Protein AF-A0A638HVL3-F1 (afdb_monomer_lite)

Structure (mmCIF, N/CA/C/O backbone):
data_AF-A0A638HVL3-F1
#
_entry.id   AF-A0A638HVL3-F1
#
loop_
_atom_site.group_PDB
_atom_site.id
_atom_site.type_symbol
_atom_site.label_atom_id
_atom_site.label_alt_id
_atom_site.label_comp_id
_atom_site.label_asym_id
_atom_site.label_entity_id
_atom_site.label_seq_id
_atom_site.pdbx_PDB_ins_code
_atom_site.Cartn_x
_atom_site.Cartn_y
_atom_site.Cartn_z
_atom_site.occupancy
_atom_site.B_iso_or_equiv
_atom_site.auth_seq_id
_atom_site.auth_comp_id
_atom_site.auth_asym_id
_atom_site.auth_atom_id
_atom_site.pdbx_PDB_model_num
ATOM 1 N N . GLY A 1 1 ? -2.445 13.989 12.472 1.00 85.31 1 GLY A N 1
ATOM 2 C CA . GLY A 1 1 ? -2.795 14.053 13.905 1.00 85.31 1 GLY A CA 1
ATOM 3 C C . GLY A 1 1 ? -3.812 12.966 14.133 1.00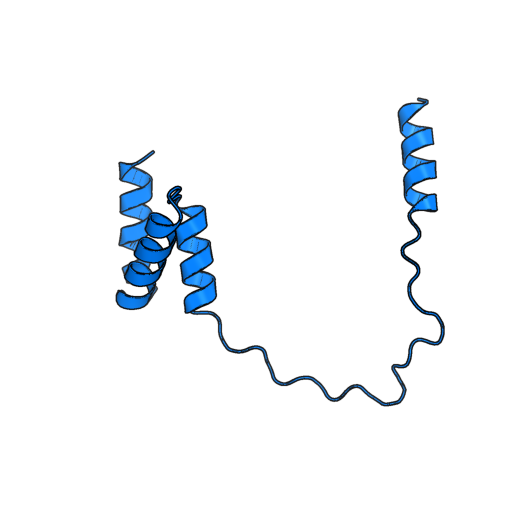 85.31 1 GLY A C 1
ATOM 4 O O . GLY A 1 1 ? -4.643 12.808 13.251 1.00 85.31 1 GLY A O 1
ATOM 5 N N . GLY A 1 2 ? -3.730 12.227 15.245 1.00 88.75 2 GLY A N 1
ATOM 6 C CA . GLY A 1 2 ? -4.361 10.903 15.397 1.00 88.75 2 GLY A CA 1
ATOM 7 C C . GLY A 1 2 ? -5.809 10.805 14.912 1.00 88.75 2 GLY A C 1
ATOM 8 O O . GLY A 1 2 ? -6.092 10.011 14.023 1.00 88.75 2 GLY A O 1
ATOM 9 N N . ASP A 1 3 ? -6.694 11.672 15.404 1.00 93.75 3 ASP A N 1
ATOM 10 C CA . ASP A 1 3 ? -8.118 11.644 15.035 1.00 93.75 3 ASP A CA 1
ATOM 11 C C . ASP A 1 3 ? -8.355 11.928 13.548 1.00 93.75 3 ASP A C 1
ATOM 13 O O . ASP A 1 3 ? -9.183 11.290 12.907 1.00 93.75 3 ASP A O 1
ATOM 17 N N . ARG A 1 4 ? -7.591 12.858 12.967 1.00 95.06 4 ARG A N 1
ATOM 18 C CA . ARG A 1 4 ? -7.669 13.163 11.533 1.00 95.06 4 ARG A CA 1
ATOM 19 C C . ARG A 1 4 ? -7.216 11.968 10.698 1.00 95.06 4 ARG A C 1
ATOM 21 O O . ARG A 1 4 ? -7.849 11.670 9.695 1.00 95.06 4 ARG A O 1
ATOM 28 N N . ASP A 1 5 ? -6.144 11.296 11.113 1.00 94.12 5 ASP A N 1
ATOM 29 C CA . ASP A 1 5 ? -5.644 10.115 10.408 1.00 94.12 5 ASP A CA 1
ATOM 30 C C . ASP A 1 5 ? -6.639 8.945 10.537 1.00 94.12 5 ASP A C 1
ATOM 32 O O . ASP A 1 5 ? -6.899 8.263 9.552 1.00 94.12 5 ASP A O 1
ATOM 36 N N . MET A 1 6 ? -7.283 8.774 11.697 1.00 93.81 6 MET A N 1
ATOM 37 C CA . MET A 1 6 ? -8.359 7.791 11.887 1.00 93.81 6 MET A CA 1
ATOM 38 C C . MET A 1 6 ? -9.563 8.069 10.976 1.00 93.81 6 MET A C 1
ATOM 40 O O . MET A 1 6 ? -10.041 7.155 10.309 1.00 93.81 6 MET A O 1
ATOM 44 N N . VAL A 1 7 ? -10.031 9.320 10.901 1.00 96.88 7 VAL A N 1
ATOM 45 C CA . VAL A 1 7 ? -11.142 9.704 10.011 1.00 96.88 7 VAL A CA 1
ATOM 46 C C . VAL A 1 7 ? -10.792 9.448 8.546 1.00 96.88 7 VAL A C 1
ATOM 48 O O . VAL A 1 7 ? -11.626 8.944 7.798 1.00 96.88 7 VAL A O 1
ATOM 51 N N . GLU A 1 8 ? -9.560 9.751 8.132 1.00 95.81 8 GLU A N 1
ATOM 52 C CA . GLU A 1 8 ? -9.100 9.474 6.768 1.00 95.81 8 GLU A CA 1
ATOM 53 C C . GLU A 1 8 ? -9.073 7.974 6.458 1.00 95.81 8 GLU A C 1
ATOM 55 O O . GLU A 1 8 ? -9.479 7.589 5.366 1.00 95.81 8 GLU A O 1
ATOM 60 N N . ILE A 1 9 ? -8.661 7.129 7.410 1.00 96.56 9 ILE A N 1
ATOM 61 C CA . ILE A 1 9 ? -8.710 5.670 7.244 1.00 96.56 9 ILE A CA 1
ATOM 62 C C . ILE A 1 9 ? -10.154 5.161 7.169 1.00 96.56 9 ILE A C 1
ATOM 64 O O . ILE A 1 9 ? -10.471 4.377 6.279 1.00 96.56 9 ILE A O 1
ATOM 68 N N . LEU A 1 10 ? -11.051 5.631 8.041 1.00 96.44 10 LEU A N 1
ATOM 69 C CA . LEU A 1 10 ? -12.465 5.233 8.012 1.00 96.44 10 LEU A CA 1
ATOM 70 C C . LEU A 1 10 ? -13.158 5.644 6.705 1.00 96.44 10 LEU A C 1
ATOM 72 O O . LEU A 1 10 ? -14.004 4.912 6.195 1.00 96.44 10 LEU A O 1
ATOM 76 N N . ALA A 1 11 ? -12.772 6.782 6.126 1.00 97.31 11 ALA A N 1
ATOM 77 C CA . ALA A 1 11 ? -13.305 7.241 4.848 1.00 97.31 11 ALA A CA 1
ATOM 78 C C . ALA A 1 11 ? -12.935 6.325 3.663 1.00 97.31 11 ALA A C 1
ATOM 80 O O . ALA A 1 11 ? -13.635 6.346 2.651 1.00 97.31 11 ALA A O 1
ATOM 81 N N . LEU A 1 12 ? -11.889 5.491 3.771 1.00 97.06 12 LEU A N 1
ATOM 82 C CA . LEU A 1 12 ? -11.483 4.571 2.697 1.00 97.06 12 LEU A CA 1
ATOM 83 C C . LEU A 1 12 ? -12.561 3.536 2.362 1.00 97.06 12 LEU A C 1
ATOM 85 O O . LEU A 1 12 ? -12.651 3.113 1.212 1.00 97.06 12 LEU A O 1
ATOM 89 N N . VAL A 1 13 ? -13.420 3.183 3.322 1.00 96.88 13 VAL A N 1
ATOM 90 C CA . VAL A 1 13 ? -14.527 2.228 3.125 1.00 96.88 13 VAL A CA 1
ATOM 91 C C . VAL A 1 13 ? -15.557 2.737 2.102 1.00 96.88 13 VAL A C 1
ATOM 93 O O . VAL A 1 13 ? -16.305 1.961 1.519 1.00 96.88 13 VAL A O 1
ATOM 96 N N . LEU A 1 14 ? -15.571 4.041 1.799 1.00 97.12 14 LEU A N 1
ATOM 97 C CA . LEU A 1 14 ? -16.410 4.599 0.730 1.00 97.12 14 LEU A CA 1
ATOM 98 C C . LEU A 1 14 ? -15.933 4.212 -0.681 1.00 97.12 14 LEU A C 1
ATOM 100 O O . LEU A 1 14 ? -16.683 4.364 -1.648 1.00 97.12 14 LEU A O 1
ATOM 104 N N . HIS A 1 15 ? -14.685 3.763 -0.814 1.00 95.06 15 HIS A N 1
ATOM 105 C CA . HIS A 1 15 ? -14.032 3.483 -2.096 1.00 95.06 15 HIS A CA 1
ATOM 106 C C . HIS A 1 15 ? -13.454 2.068 -2.190 1.00 95.06 15 HIS A C 1
ATOM 108 O O . HIS A 1 15 ? -13.176 1.598 -3.291 1.00 95.06 15 HIS A O 1
ATOM 114 N N . HIS A 1 16 ? -13.281 1.396 -1.054 1.00 96.00 16 HIS A N 1
ATOM 115 C CA . HIS A 1 16 ? -12.684 0.074 -0.945 1.00 96.00 16 HIS A CA 1
ATOM 116 C C . HIS A 1 16 ? -13.590 -0.863 -0.153 1.00 96.00 16 HIS A C 1
ATOM 118 O O . HIS A 1 16 ? -14.409 -0.424 0.651 1.00 96.00 16 HIS A O 1
ATOM 124 N N . ASP A 1 17 ? -13.406 -2.164 -0.365 1.00 96.44 17 ASP A N 1
ATOM 125 C CA . ASP A 1 17 ? -14.035 -3.189 0.461 1.00 96.44 17 ASP A CA 1
ATOM 126 C C . ASP A 1 17 ? -13.647 -3.006 1.939 1.00 96.44 17 ASP A C 1
ATOM 128 O O . ASP A 1 17 ? -12.468 -2.846 2.269 1.00 96.44 17 ASP A O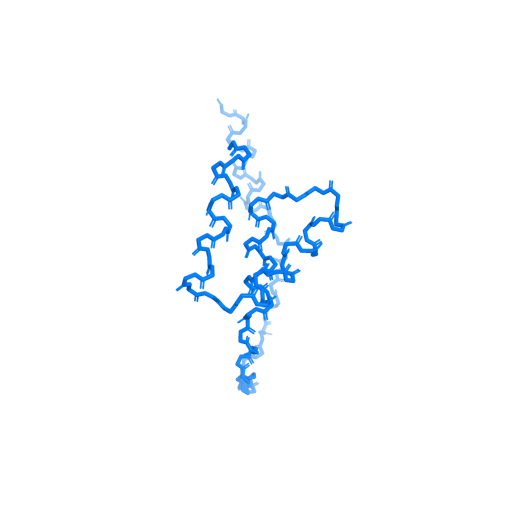 1
ATOM 132 N N . GLU A 1 18 ? -14.641 -3.023 2.828 1.00 96.75 18 GLU A N 1
ATOM 133 C CA . GLU A 1 18 ? -14.446 -2.814 4.267 1.00 96.75 18 GLU A CA 1
ATOM 134 C C . GLU A 1 18 ? -13.497 -3.853 4.880 1.00 96.75 18 GLU A C 1
ATOM 136 O O . GLU A 1 18 ? -12.647 -3.507 5.701 1.00 96.75 18 GLU A O 1
ATOM 141 N N . GLY A 1 19 ? -13.593 -5.113 4.448 1.00 97.69 19 GLY A N 1
ATOM 142 C CA . GLY A 1 19 ? -12.726 -6.192 4.911 1.00 97.69 19 GLY A CA 1
ATOM 143 C C . GLY A 1 19 ? -11.272 -5.968 4.506 1.00 97.69 19 GLY A C 1
ATOM 144 O O . GLY A 1 19 ? -10.372 -6.151 5.324 1.00 97.69 19 GLY A O 1
ATOM 145 N N . ALA A 1 20 ? -11.031 -5.488 3.284 1.00 97.50 20 ALA A N 1
ATOM 146 C CA . ALA A 1 20 ? -9.683 -5.134 2.838 1.00 97.50 20 ALA A CA 1
ATOM 147 C C . ALA A 1 20 ? -9.084 -3.979 3.664 1.00 97.50 20 ALA A C 1
ATOM 149 O O . ALA A 1 20 ? -7.901 -4.021 4.019 1.00 97.50 20 ALA A O 1
ATOM 150 N N . VAL A 1 21 ? -9.894 -2.967 4.002 1.00 97.81 21 VAL A N 1
ATOM 151 C CA . VAL A 1 21 ? -9.471 -1.852 4.868 1.00 97.81 21 VAL A CA 1
ATOM 152 C C . VAL A 1 21 ? -9.150 -2.352 6.277 1.00 97.81 21 VAL A C 1
ATOM 154 O O . VAL A 1 21 ? -8.094 -2.010 6.812 1.00 97.81 21 VAL A O 1
ATOM 157 N N . LEU A 1 22 ? -10.007 -3.195 6.860 1.00 97.81 22 LEU A N 1
ATOM 158 C CA . LEU A 1 22 ? -9.780 -3.781 8.181 1.00 97.81 22 LEU A CA 1
ATOM 159 C C . LEU A 1 22 ? -8.487 -4.607 8.217 1.00 97.81 22 LEU A C 1
ATOM 161 O O . LEU A 1 22 ? -7.635 -4.359 9.070 1.00 97.81 22 LEU A O 1
ATOM 165 N N . SER A 1 23 ? -8.283 -5.506 7.250 1.00 97.94 23 SER A N 1
ATOM 166 C CA . SER A 1 23 ? -7.057 -6.310 7.167 1.00 97.94 23 SER A CA 1
ATOM 167 C C . SER A 1 23 ? -5.799 -5.449 7.022 1.00 97.94 23 SER A C 1
ATOM 169 O O . SER A 1 23 ? -4.776 -5.739 7.642 1.00 97.94 23 SER A O 1
ATOM 171 N N . ALA A 1 24 ? -5.850 -4.361 6.248 1.00 97.81 24 ALA A N 1
ATOM 172 C CA . ALA A 1 24 ? -4.723 -3.435 6.137 1.00 97.81 24 ALA A CA 1
ATOM 173 C C . ALA A 1 24 ? -4.392 -2.751 7.477 1.00 97.81 24 ALA A C 1
ATOM 175 O O . ALA A 1 24 ? -3.218 -2.559 7.802 1.00 97.81 24 ALA A O 1
ATOM 176 N N . VAL A 1 25 ? -5.413 -2.392 8.261 1.00 97.06 25 VAL A N 1
ATOM 177 C CA . VAL A 1 25 ? -5.245 -1.792 9.593 1.00 97.06 25 VAL A CA 1
ATOM 178 C C . VAL A 1 25 ? -4.659 -2.796 10.583 1.00 97.06 25 VAL A C 1
ATOM 180 O O . VAL A 1 25 ? -3.715 -2.455 11.298 1.00 97.06 25 VAL A O 1
ATOM 183 N N . GLU A 1 26 ? -5.163 -4.028 10.602 1.00 97.44 26 GLU A N 1
ATOM 184 C CA . GLU A 1 26 ? -4.657 -5.104 11.464 1.00 97.44 26 GLU A CA 1
ATOM 185 C C . GLU A 1 26 ? -3.172 -5.380 11.193 1.00 97.44 26 GLU A C 1
ATOM 187 O O . GLU A 1 26 ? -2.352 -5.310 12.110 1.00 97.44 26 GLU A O 1
ATOM 192 N N . LEU A 1 27 ? -2.795 -5.552 9.923 1.00 97.31 27 LEU A N 1
ATOM 193 C CA . LEU A 1 27 ? -1.400 -5.760 9.517 1.00 97.31 27 LEU A CA 1
ATOM 194 C C . LEU A 1 27 ? -0.488 -4.581 9.903 1.00 97.31 27 LEU A C 1
ATOM 196 O O . LEU A 1 27 ? 0.660 -4.772 10.319 1.00 97.31 27 LEU A O 1
ATOM 200 N N . ALA A 1 28 ? -0.983 -3.344 9.795 1.00 96.31 28 ALA A N 1
ATOM 201 C CA . ALA A 1 28 ? -0.225 -2.163 10.202 1.00 96.31 28 ALA A CA 1
ATOM 202 C C . ALA A 1 28 ? -0.006 -2.113 11.726 1.00 96.31 28 ALA A C 1
ATOM 204 O O . ALA A 1 28 ? 1.065 -1.692 12.182 1.00 96.31 28 ALA A O 1
ATOM 205 N N . LEU A 1 29 ? -1.009 -2.533 12.506 1.00 95.62 29 LEU A N 1
ATOM 206 C CA . LEU A 1 29 ? -0.955 -2.604 13.968 1.00 95.62 29 LEU A CA 1
ATOM 207 C C . LEU A 1 29 ? 0.005 -3.693 14.451 1.00 95.62 29 LEU A C 1
ATOM 209 O O . LEU A 1 29 ? 0.812 -3.430 15.345 1.00 95.62 29 LEU A O 1
ATOM 213 N N . GLU A 1 30 ? -0.021 -4.873 13.830 1.00 96.69 30 GLU A N 1
ATOM 214 C CA . GLU A 1 30 ? 0.895 -5.984 14.130 1.00 96.69 30 GLU A CA 1
ATOM 215 C C . GLU A 1 30 ? 2.368 -5.587 13.962 1.00 96.69 30 GLU A C 1
ATOM 217 O O . GLU A 1 30 ? 3.233 -6.015 14.727 1.00 96.69 30 GLU A O 1
ATOM 222 N N . CYS A 1 31 ? 2.660 -4.694 13.014 1.00 92.88 31 CYS A N 1
ATOM 223 C CA . CYS A 1 31 ? 4.003 -4.156 12.795 1.00 92.88 31 CYS A CA 1
ATOM 224 C C . CYS A 1 31 ? 4.460 -3.147 13.875 1.00 92.88 31 CYS A C 1
ATOM 226 O O . CYS A 1 31 ? 5.588 -2.648 13.816 1.00 92.88 31 CYS A O 1
ATOM 228 N N . GLY A 1 32 ? 3.603 -2.793 14.841 1.00 91.25 32 GLY A N 1
ATOM 229 C CA . GLY A 1 32 ? 3.921 -1.946 16.000 1.00 91.25 32 GLY A CA 1
ATOM 230 C C . GLY A 1 32 ? 4.150 -0.459 15.700 1.00 91.25 32 GLY A C 1
ATOM 231 O O . GLY A 1 32 ? 4.399 0.327 16.615 1.00 91.25 32 GLY A O 1
ATOM 232 N N . LYS A 1 33 ? 4.071 -0.052 14.429 1.00 88.06 33 LYS A N 1
ATOM 233 C CA . LYS A 1 33 ? 4.151 1.345 13.973 1.00 88.06 33 LYS A CA 1
ATOM 234 C C . LYS A 1 33 ? 3.075 1.609 12.913 1.00 88.06 33 LYS A C 1
ATOM 236 O O . LYS A 1 33 ? 3.409 1.808 11.741 1.00 88.06 33 LYS A O 1
ATOM 241 N N . PRO A 1 34 ? 1.787 1.577 13.296 1.00 87.62 34 PRO A N 1
ATOM 242 C CA . PRO A 1 34 ? 0.698 1.893 12.384 1.00 87.62 34 PRO A CA 1
ATOM 243 C C . PRO A 1 34 ? 0.749 3.385 12.037 1.00 87.62 34 PRO A C 1
ATOM 245 O O . PRO A 1 34 ? 0.549 4.249 12.889 1.00 87.62 34 PRO A O 1
ATOM 248 N N . SER A 1 35 ? 1.035 3.697 10.777 1.00 94.62 35 SER A N 1
ATOM 249 C CA . SER A 1 35 ? 0.843 5.035 10.217 1.00 94.62 35 SER A CA 1
ATOM 250 C C . SER A 1 35 ? -0.184 4.956 9.097 1.00 94.62 35 SER A C 1
ATOM 252 O O . SER A 1 35 ? -0.385 3.894 8.503 1.00 94.62 35 SER A O 1
ATOM 254 N N . LYS A 1 36 ? -0.825 6.081 8.778 1.00 95.06 36 LYS A N 1
ATOM 255 C CA . LYS A 1 36 ? -1.772 6.152 7.662 1.00 95.06 36 LYS A CA 1
ATOM 256 C C . LYS A 1 36 ? -1.131 5.691 6.352 1.00 95.06 36 LYS A C 1
ATOM 258 O O . LYS A 1 36 ? -1.733 4.934 5.602 1.00 95.06 36 LYS A O 1
ATOM 263 N N . GLU A 1 37 ? 0.105 6.111 6.096 1.00 96.38 37 GLU A N 1
ATOM 264 C CA . GLU A 1 37 ? 0.876 5.715 4.915 1.00 96.38 37 GLU A CA 1
ATOM 265 C C . GLU A 1 37 ? 1.110 4.203 4.883 1.00 96.38 37 GLU A C 1
ATOM 267 O O . GLU A 1 37 ? 1.029 3.590 3.819 1.00 96.38 37 GLU A O 1
ATOM 272 N N . HIS A 1 38 ? 1.359 3.593 6.045 1.00 96.81 38 HIS A N 1
ATOM 273 C CA . HIS A 1 38 ? 1.533 2.151 6.150 1.00 96.81 38 HIS A CA 1
ATOM 274 C C . HIS A 1 38 ? 0.231 1.401 5.836 1.00 96.81 38 HIS A C 1
ATOM 276 O O . HIS A 1 38 ? 0.249 0.467 5.036 1.00 96.81 38 HIS A O 1
ATOM 282 N N . VAL A 1 39 ? -0.903 1.850 6.384 1.00 96.88 39 VAL A N 1
ATOM 283 C CA . VAL A 1 39 ? -2.225 1.271 6.084 1.00 96.88 39 VAL A CA 1
ATOM 284 C C . VAL A 1 39 ? -2.555 1.406 4.596 1.00 96.88 39 VAL A C 1
ATOM 286 O O . VAL A 1 39 ? -2.948 0.428 3.969 1.00 96.88 39 VAL A O 1
ATOM 289 N N . LEU A 1 40 ? -2.334 2.581 3.998 1.00 97.06 40 LEU A N 1
ATOM 290 C CA . LEU A 1 40 ? -2.568 2.806 2.566 1.00 97.06 40 LEU A CA 1
ATOM 291 C C . LEU A 1 40 ? -1.688 1.909 1.687 1.00 97.06 40 LEU A C 1
ATOM 293 O O . LEU A 1 40 ? -2.151 1.398 0.668 1.00 97.06 40 LEU A O 1
ATOM 297 N N . ASN A 1 41 ? -0.431 1.687 2.081 1.00 96.81 41 ASN A N 1
ATOM 298 C CA . ASN A 1 41 ? 0.460 0.783 1.362 1.00 96.81 41 ASN A CA 1
ATOM 299 C C . ASN A 1 41 ? -0.033 -0.669 1.409 1.00 96.81 41 ASN A C 1
ATOM 301 O O . ASN A 1 41 ? -0.043 -1.345 0.381 1.00 96.81 41 ASN A O 1
ATOM 305 N N . LEU A 1 42 ? -0.454 -1.134 2.587 1.00 97.31 42 LEU A N 1
ATOM 306 C CA . LEU A 1 42 ? -0.984 -2.482 2.775 1.00 97.31 42 LEU A CA 1
ATOM 307 C C . LEU A 1 42 ? -2.294 -2.675 2.013 1.00 97.31 42 LEU A C 1
ATOM 309 O O . LEU A 1 42 ? -2.425 -3.657 1.291 1.00 97.31 42 LEU A O 1
ATOM 313 N N . LEU A 1 43 ? -3.213 -1.711 2.092 1.00 97.62 43 LEU A N 1
ATOM 314 C CA . LEU A 1 43 ? -4.467 -1.737 1.341 1.00 97.62 43 LEU A CA 1
ATOM 315 C C . LEU A 1 43 ? -4.214 -1.821 -0.168 1.00 97.62 43 LEU A C 1
ATOM 317 O O . LEU A 1 43 ? -4.826 -2.644 -0.849 1.00 97.62 43 LEU A O 1
ATOM 321 N N . GLY A 1 44 ? -3.272 -1.024 -0.681 1.00 96.62 44 GLY A N 1
ATOM 322 C CA . GLY A 1 44 ? -2.870 -1.074 -2.086 1.00 96.62 44 GLY A CA 1
ATOM 323 C C . GLY A 1 44 ? -2.359 -2.453 -2.500 1.00 96.62 44 GLY A C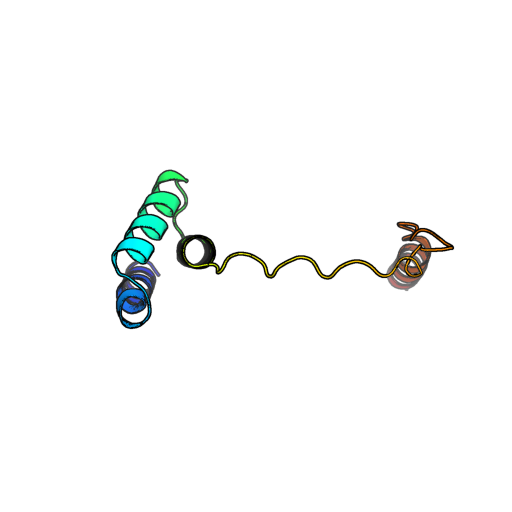 1
ATOM 324 O O . GLY A 1 44 ? -2.754 -2.949 -3.544 1.00 96.62 44 GLY A O 1
ATOM 325 N N . ARG A 1 45 ? -1.551 -3.106 -1.656 1.00 95.62 45 ARG A N 1
ATOM 326 C CA . ARG A 1 45 ? -1.025 -4.460 -1.912 1.00 95.62 45 ARG A CA 1
ATOM 327 C C . ARG A 1 45 ? -2.084 -5.556 -1.812 1.00 95.62 45 ARG A C 1
ATOM 329 O O . ARG A 1 45 ? -2.043 -6.510 -2.577 1.00 95.62 45 ARG A O 1
ATOM 336 N N . LEU A 1 46 ? -3.019 -5.438 -0.871 1.00 96.06 46 LEU A N 1
ATOM 337 C CA . LEU A 1 46 ? -4.111 -6.402 -0.694 1.00 96.06 46 LEU A CA 1
ATOM 338 C C . LEU A 1 46 ? -5.118 -6.357 -1.847 1.00 96.06 46 LEU A C 1
ATOM 340 O O . LEU A 1 46 ? -5.744 -7.366 -2.156 1.00 96.06 46 LEU A O 1
ATOM 344 N N . THR A 1 47 ? -5.275 -5.185 -2.463 1.00 95.12 47 THR A N 1
ATOM 345 C CA . THR A 1 47 ? -6.207 -4.949 -3.575 1.00 95.12 47 THR A CA 1
ATOM 346 C C . THR A 1 47 ? -5.518 -4.924 -4.938 1.00 95.12 47 THR A C 1
ATOM 348 O O . THR A 1 47 ? -6.178 -4.696 -5.950 1.00 95.12 47 THR A O 1
ATOM 351 N N . GLU A 1 48 ? -4.204 -5.164 -4.976 1.00 94.38 48 GLU A N 1
ATOM 352 C CA . GLU A 1 48 ? -3.418 -5.136 -6.204 1.00 94.38 48 GLU A CA 1
ATOM 353 C C . GLU A 1 48 ? -3.893 -6.236 -7.157 1.00 94.38 48 GLU A C 1
ATOM 355 O O . GLU A 1 48 ? -3.986 -7.414 -6.800 1.00 94.38 48 GLU A O 1
ATOM 360 N N . GLU A 1 49 ? -4.198 -5.848 -8.395 1.00 91.81 49 GLU A N 1
ATOM 361 C CA . GLU A 1 49 ? -4.504 -6.816 -9.438 1.00 91.81 49 GLU A CA 1
ATOM 362 C C . GLU A 1 49 ? -3.265 -7.670 -9.737 1.00 91.81 49 GLU A C 1
ATOM 364 O O . GLU A 1 49 ? -2.134 -7.173 -9.710 1.00 91.81 49 GLU A O 1
ATOM 369 N N . PRO A 1 50 ? -3.445 -8.964 -10.058 1.00 91.12 50 PRO A N 1
ATOM 370 C CA . PRO A 1 50 ? -2.322 -9.808 -10.418 1.00 91.12 50 PRO A CA 1
ATOM 371 C C . PRO A 1 50 ? -1.573 -9.200 -11.611 1.00 91.12 50 PRO A C 1
ATOM 373 O O . PRO A 1 50 ? -2.205 -8.684 -12.541 1.00 91.12 50 PRO A O 1
ATOM 376 N N . PRO A 1 51 ? -0.231 -9.291 -11.626 1.00 89.00 51 PRO A N 1
ATOM 377 C CA . PRO A 1 51 ? 0.556 -8.708 -12.695 1.00 89.00 51 PRO A CA 1
ATOM 378 C C . PRO A 1 51 ? 0.100 -9.269 -14.049 1.00 89.00 51 PRO A C 1
ATOM 380 O O . PRO A 1 51 ? -0.239 -10.457 -14.153 1.00 89.00 51 PRO A O 1
ATOM 383 N N . PRO A 1 52 ? 0.101 -8.439 -15.107 1.00 89.00 52 PRO A N 1
ATOM 384 C CA . PRO A 1 52 ? -0.292 -8.893 -16.428 1.00 89.00 52 PRO A CA 1
ATOM 385 C C . PRO A 1 52 ? 0.601 -10.052 -16.875 1.00 89.00 52 PRO A C 1
ATOM 387 O O . PRO A 1 52 ? 1.763 -10.173 -16.476 1.00 89.00 52 PRO A O 1
ATOM 390 N N . LYS A 1 53 ? 0.057 -10.913 -17.742 1.00 90.81 53 LYS A N 1
ATOM 391 C CA . LYS A 1 53 ? 0.814 -12.043 -18.289 1.00 90.81 53 LYS A CA 1
ATOM 392 C C . LYS A 1 53 ? 2.118 -11.539 -18.923 1.00 90.81 53 LYS A C 1
ATOM 394 O O . LYS A 1 53 ? 2.065 -10.569 -19.686 1.00 90.81 53 LYS A O 1
ATOM 399 N N . PRO A 1 54 ? 3.262 -12.201 -18.666 1.00 86.88 54 PRO A N 1
ATOM 400 C CA . PRO A 1 54 ? 4.523 -11.824 -19.283 1.00 86.88 54 PRO A CA 1
ATOM 401 C C . PRO A 1 54 ? 4.391 -11.768 -20.803 1.00 86.88 54 PRO A C 1
ATOM 403 O O . PRO A 1 54 ? 3.882 -12.701 -21.431 1.00 86.88 54 PRO A O 1
ATOM 406 N N . ILE A 1 55 ? 4.868 -10.678 -21.397 1.00 84.19 55 ILE A N 1
ATOM 407 C CA . ILE A 1 55 ? 4.960 -10.568 -22.850 1.00 84.19 55 ILE A CA 1
ATOM 408 C C . ILE A 1 55 ? 6.033 -11.568 -23.303 1.00 84.19 55 ILE A C 1
ATOM 410 O O . ILE A 1 55 ? 7.134 -11.561 -22.742 1.00 84.19 55 ILE A O 1
ATOM 414 N N . PRO A 1 56 ? 5.758 -12.439 -24.291 1.00 84.50 56 PRO A N 1
ATOM 415 C CA . PRO A 1 56 ? 6.769 -13.350 -24.805 1.00 84.50 56 PRO A CA 1
ATOM 416 C C . PRO A 1 56 ? 7.932 -12.531 -25.363 1.00 84.50 56 PRO A C 1
ATOM 418 O O . PRO A 1 56 ? 7.768 -11.800 -26.337 1.00 84.50 56 PRO A O 1
ATOM 421 N N . ILE A 1 57 ? 9.101 -12.638 -24.726 1.00 77.56 57 ILE A N 1
ATOM 422 C CA . ILE A 1 57 ? 10.296 -11.885 -25.110 1.00 77.56 57 ILE A CA 1
ATOM 423 C C . ILE A 1 57 ? 10.677 -12.305 -26.539 1.00 77.56 57 ILE A C 1
ATOM 425 O O . ILE A 1 57 ? 10.979 -13.484 -26.767 1.00 77.56 57 ILE A O 1
ATOM 429 N N . PRO A 1 58 ? 10.674 -11.382 -27.518 1.00 82.19 58 PRO A N 1
ATOM 430 C CA . PRO A 1 58 ? 11.155 -11.672 -28.860 1.00 82.19 58 PRO A CA 1
ATOM 431 C C . PRO A 1 58 ? 12.575 -12.234 -28.800 1.00 82.19 58 PRO A C 1
ATOM 433 O O . PRO A 1 58 ? 13.446 -11.658 -28.151 1.00 82.19 58 PRO A O 1
ATOM 436 N N . LYS A 1 59 ? 12.846 -13.331 -29.521 1.00 69.56 59 LYS A N 1
ATOM 437 C CA . LYS A 1 59 ? 14.175 -13.979 -29.545 1.00 69.56 59 LYS A CA 1
ATOM 438 C C . LYS A 1 59 ? 15.322 -13.023 -29.928 1.00 69.56 59 LYS A C 1
ATOM 440 O O . LYS A 1 59 ? 16.472 -13.319 -29.622 1.00 69.56 59 LYS A O 1
ATOM 445 N N . GLY A 1 60 ? 15.006 -11.902 -30.585 1.00 69.69 60 GLY A N 1
ATOM 446 C CA . GLY A 1 60 ? 15.948 -10.855 -30.986 1.00 69.69 60 GLY A CA 1
ATOM 447 C C . GLY A 1 60 ? 16.273 -9.799 -29.921 1.00 69.69 60 GLY A C 1
ATOM 448 O O . GLY A 1 60 ? 17.205 -9.035 -30.127 1.00 69.69 60 GLY A O 1
ATOM 449 N N . LEU A 1 61 ? 15.571 -9.754 -28.782 1.00 68.56 61 LEU A N 1
ATOM 450 C CA . LEU A 1 61 ? 15.863 -8.831 -27.670 1.00 68.56 61 LEU A CA 1
ATOM 451 C C . LEU A 1 61 ? 16.889 -9.428 -26.693 1.00 68.56 61 LEU A C 1
ATOM 453 O O . LEU A 1 61 ? 16.711 -9.408 -25.478 1.00 68.56 61 LEU A O 1
ATOM 457 N N . ARG A 1 62 ? 17.977 -9.987 -27.234 1.00 76.19 62 ARG A N 1
ATOM 458 C CA . ARG A 1 62 ? 19.167 -10.300 -26.437 1.00 76.19 62 ARG A CA 1
ATOM 459 C C . ARG A 1 62 ? 20.082 -9.092 -26.462 1.00 76.19 62 ARG A C 1
ATOM 461 O O . ARG A 1 62 ? 20.454 -8.624 -27.536 1.00 76.19 62 ARG A O 1
ATOM 468 N N . LEU A 1 63 ? 20.435 -8.599 -25.282 1.00 77.25 63 LEU A N 1
ATOM 469 C CA . LEU A 1 63 ? 21.407 -7.529 -25.149 1.00 77.25 63 LEU A CA 1
ATOM 470 C C . LEU A 1 63 ? 22.741 -8.023 -25.714 1.00 77.25 63 LEU A C 1
ATOM 472 O O . LEU A 1 63 ? 23.288 -9.026 -25.265 1.00 77.25 63 LEU A O 1
ATOM 476 N N . THR A 1 64 ? 23.255 -7.338 -26.732 1.00 84.62 64 THR A N 1
ATOM 477 C CA . THR A 1 64 ? 24.624 -7.556 -27.219 1.00 84.62 64 THR A CA 1
ATOM 478 C C . THR A 1 64 ? 25.657 -7.012 -26.238 1.00 84.62 64 THR A C 1
ATOM 480 O O . THR A 1 64 ? 26.816 -7.413 -26.279 1.00 84.62 64 THR A O 1
ATOM 483 N N . LEU A 1 65 ? 25.235 -6.105 -25.355 1.00 85.00 65 LEU A N 1
ATOM 484 C CA . LEU A 1 65 ? 26.064 -5.471 -24.349 1.00 85.00 65 LEU A CA 1
ATOM 485 C C . LEU A 1 65 ? 25.248 -5.350 -23.062 1.00 85.00 65 LEU A C 1
ATOM 487 O O . LEU A 1 65 ? 24.245 -4.639 -23.017 1.00 85.00 65 LEU A O 1
ATOM 491 N N . GLU A 1 66 ? 25.662 -6.091 -22.040 1.00 85.69 66 GLU A N 1
ATOM 492 C CA . GLU A 1 66 ? 25.005 -6.069 -20.736 1.00 85.69 66 GLU A CA 1
ATOM 493 C C . GLU A 1 66 ? 25.200 -4.699 -20.067 1.00 85.69 66 GLU A C 1
ATOM 495 O O . GLU A 1 66 ? 26.308 -4.146 -20.112 1.00 85.69 66 GLU A O 1
ATOM 500 N N . PRO A 1 67 ? 24.161 -4.127 -19.434 1.00 85.75 67 PRO A N 1
ATOM 501 C CA . PRO A 1 67 ? 24.296 -2.889 -18.693 1.00 85.75 67 PRO A CA 1
ATOM 502 C C . PRO A 1 67 ? 25.312 -3.080 -17.570 1.00 85.75 67 PRO A C 1
ATOM 504 O O . PRO A 1 67 ? 25.173 -3.934 -16.697 1.00 85.75 67 PRO A O 1
ATOM 507 N N . GLN A 1 68 ? 26.345 -2.247 -17.582 1.00 85.81 68 GLN A N 1
ATOM 508 C CA . GLN A 1 68 ? 27.289 -2.160 -16.481 1.00 85.81 68 GLN A CA 1
ATOM 509 C C . GLN A 1 68 ? 26.751 -1.155 -15.466 1.00 85.81 68 GLN A C 1
ATOM 511 O O . GLN A 1 68 ? 26.356 -0.049 -15.840 1.00 85.81 68 GLN A O 1
ATOM 516 N N . ALA A 1 69 ? 26.787 -1.506 -14.181 1.00 86.25 69 ALA A N 1
ATOM 517 C CA . ALA A 1 69 ? 26.515 -0.584 -13.078 1.00 86.25 69 ALA A CA 1
ATOM 518 C C . ALA A 1 69 ? 27.667 0.435 -12.921 1.00 86.25 69 ALA A C 1
ATOM 520 O O . ALA A 1 69 ? 28.372 0.465 -11.916 1.00 86.25 69 ALA A O 1
ATOM 521 N N . ASN A 1 70 ? 27.914 1.234 -13.960 1.00 87.12 70 ASN A N 1
ATOM 522 C CA . ASN A 1 70 ? 29.025 2.169 -14.036 1.00 87.12 70 ASN A CA 1
ATOM 523 C C . ASN A 1 70 ? 28.587 3.564 -13.571 1.00 87.12 70 ASN A C 1
ATOM 525 O O . ASN A 1 70 ? 27.915 4.301 -14.294 1.00 87.12 70 ASN A O 1
ATOM 529 N N . VAL A 1 71 ? 29.015 3.933 -12.364 1.00 91.06 71 VAL A N 1
ATOM 530 C CA . VAL A 1 71 ? 28.736 5.236 -11.742 1.00 91.06 71 VAL A CA 1
ATOM 531 C C . VAL A 1 71 ? 29.799 6.301 -12.038 1.00 91.06 71 VAL A C 1
ATOM 533 O O . VAL A 1 71 ? 29.629 7.451 -11.642 1.00 91.06 71 VAL A O 1
ATOM 536 N N . ASN A 1 72 ? 30.857 5.979 -12.795 1.00 91.50 72 ASN A N 1
ATOM 537 C CA . ASN A 1 72 ? 32.029 6.850 -12.973 1.00 91.50 72 ASN A CA 1
ATOM 538 C C . ASN A 1 72 ? 31.678 8.239 -13.522 1.00 91.50 72 ASN A C 1
ATOM 540 O O . ASN A 1 72 ? 32.294 9.230 -13.135 1.00 91.50 72 ASN A O 1
ATOM 544 N N . ARG A 1 73 ? 30.683 8.324 -14.418 1.00 84.50 73 ARG A N 1
ATOM 545 C CA . ARG A 1 73 ? 30.208 9.605 -14.967 1.00 84.50 73 ARG A CA 1
ATOM 546 C C . ARG A 1 73 ? 29.547 10.477 -13.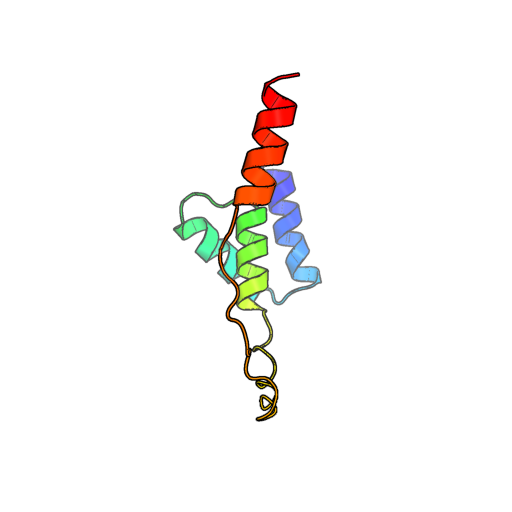895 1.00 84.50 73 ARG A C 1
ATOM 548 O O . ARG A 1 73 ? 29.683 11.693 -13.937 1.00 84.50 73 ARG A O 1
ATOM 555 N N . TYR A 1 74 ? 28.810 9.876 -12.965 1.00 87.12 74 TYR A N 1
ATOM 556 C CA . TYR A 1 74 ? 28.199 10.615 -11.861 1.00 87.12 74 TYR A CA 1
ATOM 557 C C . TYR A 1 74 ? 29.247 11.019 -10.828 1.00 87.12 74 TYR A C 1
ATOM 559 O O . TYR A 1 74 ? 2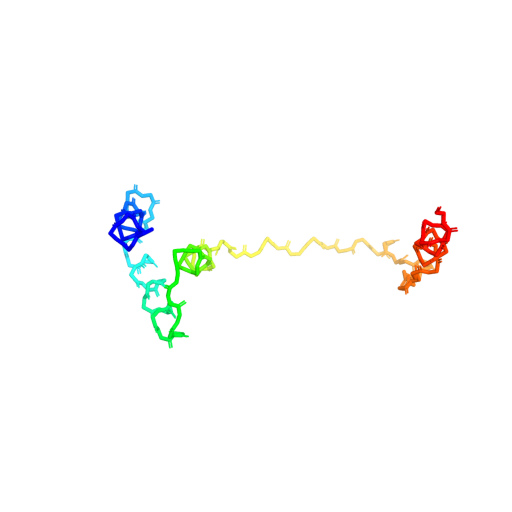9.253 12.169 -10.399 1.00 87.12 74 TYR A O 1
ATOM 567 N N . ASP A 1 75 ? 30.173 10.121 -10.491 1.00 91.94 75 ASP A N 1
ATOM 568 C CA . ASP A 1 75 ? 31.254 10.412 -9.547 1.00 91.94 75 ASP A CA 1
ATOM 569 C C . ASP A 1 75 ? 32.152 11.558 -10.023 1.00 91.94 75 ASP A C 1
ATOM 571 O O . ASP A 1 75 ? 32.547 12.403 -9.220 1.00 91.94 75 ASP A O 1
ATOM 575 N N . SER A 1 76 ? 32.463 11.624 -11.322 1.00 89.94 76 SER A N 1
ATOM 576 C CA . SER A 1 76 ? 33.278 12.711 -11.872 1.00 89.94 76 SER A CA 1
ATOM 577 C C . SER A 1 76 ? 32.564 14.062 -11.810 1.00 89.94 76 SER A C 1
ATOM 579 O O . SER A 1 76 ? 33.173 15.050 -11.403 1.00 89.94 76 SER A O 1
ATOM 581 N N . LEU A 1 77 ? 31.271 14.106 -12.142 1.00 89.69 77 LEU A N 1
ATOM 582 C CA . LEU A 1 77 ? 30.460 15.322 -12.047 1.00 89.69 77 LEU A CA 1
ATOM 583 C C . LEU A 1 77 ? 30.261 15.766 -10.595 1.00 89.69 77 LEU A C 1
ATOM 585 O O . LEU A 1 77 ? 30.366 16.956 -10.308 1.00 89.6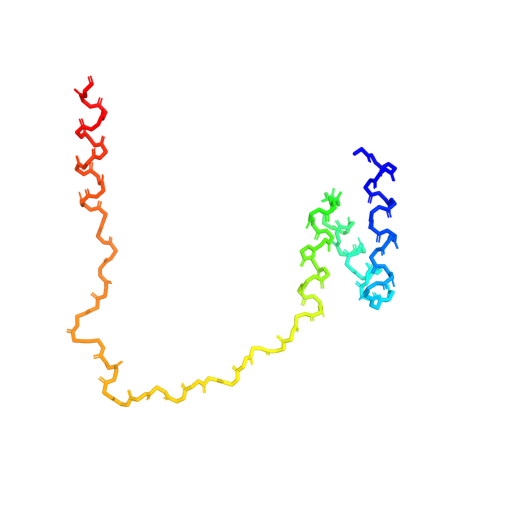9 77 LEU A O 1
ATOM 589 N N . ARG A 1 78 ? 30.028 14.823 -9.673 1.00 90.50 78 ARG A N 1
ATOM 590 C CA . ARG A 1 78 ? 29.897 15.125 -8.242 1.00 90.50 78 ARG A CA 1
ATOM 591 C C . ARG A 1 78 ? 31.185 15.718 -7.686 1.00 90.50 78 ARG A C 1
ATOM 593 O O . ARG A 1 78 ? 31.143 16.763 -7.057 1.00 90.50 78 ARG A O 1
ATOM 600 N N . ARG A 1 79 ? 32.337 15.115 -7.993 1.00 88.88 79 ARG A N 1
ATOM 601 C CA . ARG A 1 79 ? 33.644 15.646 -7.571 1.00 88.88 79 ARG A CA 1
ATOM 602 C C . ARG A 1 79 ? 33.932 17.035 -8.140 1.00 88.88 79 ARG A C 1
ATOM 604 O O . ARG A 1 79 ? 34.532 17.841 -7.446 1.00 88.88 79 ARG A O 1
ATOM 611 N N . ALA A 1 80 ? 33.524 17.311 -9.380 1.00 85.94 80 ALA A N 1
ATOM 612 C CA . ALA A 1 80 ? 33.677 18.637 -9.978 1.00 85.94 80 ALA A CA 1
ATOM 613 C C . ALA A 1 80 ? 32.791 19.689 -9.292 1.00 85.94 80 ALA A C 1
ATOM 615 O O . ALA A 1 80 ? 33.226 20.821 -9.121 1.00 85.94 80 ALA A O 1
ATOM 616 N N . HIS A 1 81 ? 31.578 19.309 -8.880 1.00 84.38 81 HIS A N 1
ATOM 617 C CA . HIS A 1 81 ? 30.685 20.166 -8.101 1.00 84.38 81 HIS A CA 1
ATOM 618 C C . HIS A 1 81 ? 31.205 20.400 -6.674 1.00 84.38 81 HIS A C 1
ATOM 620 O O . HIS A 1 81 ? 31.183 21.527 -6.204 1.00 84.38 81 HIS A O 1
ATOM 626 N N . ASP A 1 82 ? 31.702 19.361 -5.996 1.00 81.19 82 ASP A N 1
ATOM 627 C CA . ASP A 1 82 ? 32.238 19.462 -4.627 1.00 81.19 82 ASP A CA 1
ATOM 628 C C . ASP A 1 82 ? 33.543 20.284 -4.550 1.00 81.19 82 ASP A C 1
ATOM 630 O O . ASP A 1 82 ? 33.931 20.731 -3.473 1.00 81.19 82 ASP A O 1
ATOM 634 N N . ALA A 1 83 ? 34.249 20.444 -5.674 1.00 70.12 83 ALA A N 1
ATOM 635 C CA . ALA A 1 83 ? 35.498 21.198 -5.778 1.00 70.12 83 ALA A CA 1
ATOM 636 C C . ALA A 1 83 ? 35.315 22.675 -6.194 1.00 70.12 83 ALA A C 1
ATOM 638 O O . ALA A 1 83 ? 36.318 23.386 -6.293 1.00 70.12 83 ALA A O 1
ATOM 639 N N . ALA A 1 84 ? 34.081 23.110 -6.472 1.00 61.69 84 ALA A N 1
ATOM 640 C CA . ALA A 1 84 ? 33.713 24.488 -6.813 1.00 61.69 84 ALA A CA 1
ATOM 641 C C . ALA A 1 84 ? 33.183 25.239 -5.583 1.00 61.69 84 ALA A C 1
ATOM 643 O O . ALA A 1 84 ? 33.449 26.460 -5.500 1.00 61.69 84 ALA A O 1
#

Organism: NCBI:txid486998

Sequence (84 aa):
GGDRDMVEILALVLHHDEGAVLSAVELALECGKPSKEHVLNLLGRLTEEPPPKPIPIPKGLRLTLEPQANVNRYDSLRRAHDAA

Secondary structure (DSSP, 8-state):
-HHHHHHHHHHGGGTS-HHHHHHHHHHHHHTT---HHHHHHHHHHHSPPPPPPPP---TT---SSPPP---HHHHHHHHHHHT-

Radius of gyration: 22.49 Å; chains: 1; bounding box: 52×38×47 Å

pLDDT: mean 90.47, std 7.89, range [61.69, 97.94]

Foldseek 3Di:
DVVVLVVVLVCCVVPDPPVLSVVLQVVLVVVVHNDSVSSVVSSCVSPPDDDPDDDPPPPPPDDPDDDDPDCPVVVVVVVVVVVD